Protein AF-A0A7S1USG9-F1 (afdb_monomer)

Mean predicted aligned error: 6.13 Å

Sequence (131 aa):
DKRLDLPLEVLDDFVAEAREVHRHNKWMNYALPLHRCRELGYHDRLFDLMDEKTLTKLEVRDYCALLFGTAHEDIPSPEDDWRGFMQYIEETQSMEKDQWDPIRKRPGPWINLRLLNKVYNGSFLGLGAKP

Foldseek 3Di:
DDDPPLPPDDDDDQLVLLVLLCVAPVQFQSFDVNVVCVVVPNDDVLSVDSSPHNDDQLSVLVVVCVVLVHDSVVADRCVVDVPSNLVVCVVSQVPPFFGQRSVVRDTDTRGNSQVVCCVHPNHDPDPDDDD

Organism: NCBI:txid210454

Structure (mmCIF, N/CA/C/O backbone):
data_AF-A0A7S1USG9-F1
#
_entry.id   AF-A0A7S1USG9-F1
#
loop_
_atom_site.group_PDB
_atom_site.id
_atom_site.type_symbol
_atom_site.label_atom_id
_atom_site.label_alt_id
_atom_site.label_comp_id
_atom_site.label_asym_id
_atom_site.label_entity_id
_atom_site.label_seq_id
_atom_site.pdbx_PDB_ins_code
_atom_site.Cartn_x
_atom_site.Cartn_y
_atom_site.Cartn_z
_atom_site.occupancy
_atom_site.B_iso_or_equiv
_atom_site.auth_seq_id
_atom_site.auth_comp_id
_atom_site.auth_asym_id
_atom_site.auth_atom_id
_atom_site.pdbx_PDB_model_num
ATOM 1 N N . ASP A 1 1 ? 25.720 22.690 2.767 1.00 49.38 1 ASP A N 1
ATOM 2 C CA . ASP A 1 1 ? 26.085 21.373 2.237 1.00 49.38 1 ASP A CA 1
ATOM 3 C C . ASP A 1 1 ? 25.638 20.301 3.224 1.00 49.38 1 ASP A C 1
ATOM 5 O O . ASP A 1 1 ? 26.234 20.160 4.286 1.00 49.38 1 ASP A O 1
ATOM 9 N N . LYS A 1 2 ? 24.473 19.689 2.988 1.00 49.69 2 LYS A N 1
ATOM 10 C CA . LYS A 1 2 ? 23.862 18.702 3.892 1.00 49.69 2 LYS A CA 1
ATOM 11 C C . LYS A 1 2 ? 23.652 17.411 3.106 1.00 49.69 2 LYS A C 1
ATOM 13 O O . LYS A 1 2 ? 22.621 17.244 2.474 1.00 49.69 2 LYS A O 1
ATOM 18 N N . ARG A 1 3 ? 24.704 16.588 3.118 1.00 50.75 3 ARG A N 1
ATOM 19 C CA . ARG A 1 3 ? 24.764 15.141 2.849 1.00 50.75 3 ARG A CA 1
ATOM 20 C C . ARG A 1 3 ? 23.525 14.554 2.160 1.00 50.75 3 ARG A C 1
ATOM 22 O O . ARG A 1 3 ? 22.610 14.072 2.820 1.00 50.75 3 ARG A O 1
ATOM 29 N N . LEU A 1 4 ? 23.559 14.571 0.830 1.00 53.84 4 LEU A N 1
ATOM 30 C CA . LEU A 1 4 ? 22.719 13.760 -0.052 1.00 53.84 4 LEU A CA 1
ATOM 31 C C . LEU A 1 4 ? 23.285 12.334 -0.117 1.00 53.84 4 LEU A C 1
ATOM 33 O O . LEU A 1 4 ? 23.668 11.859 -1.180 1.00 53.84 4 LEU A O 1
ATOM 37 N N . ASP A 1 5 ? 23.369 11.661 1.025 1.00 54.94 5 ASP A N 1
ATOM 38 C CA . ASP A 1 5 ? 23.490 10.207 1.014 1.00 54.94 5 ASP A CA 1
ATOM 39 C C . ASP A 1 5 ? 22.045 9.697 0.910 1.00 54.94 5 ASP A C 1
ATOM 41 O O . ASP A 1 5 ? 21.435 9.362 1.923 1.00 54.94 5 ASP A O 1
ATOM 45 N N . LEU A 1 6 ? 21.438 9.755 -0.286 1.00 59.03 6 LEU A N 1
ATOM 46 C CA . LEU A 1 6 ? 20.225 8.971 -0.529 1.00 59.03 6 LEU A CA 1
ATOM 47 C C . LEU A 1 6 ? 20.640 7.518 -0.281 1.00 59.03 6 LEU A C 1
ATOM 49 O O . LEU A 1 6 ? 21.570 7.065 -0.957 1.00 59.03 6 LEU A O 1
ATOM 53 N N . PRO A 1 7 ? 20.060 6.815 0.708 1.00 65.56 7 PRO A N 1
ATOM 54 C CA . PRO A 1 7 ? 20.382 5.416 0.907 1.00 65.56 7 PRO A CA 1
ATOM 55 C C . PRO A 1 7 ? 20.057 4.702 -0.404 1.00 65.56 7 PRO A C 1
ATOM 57 O O . PRO A 1 7 ? 18.914 4.700 -0.854 1.00 65.56 7 PRO A O 1
ATOM 60 N N . LEU A 1 8 ? 21.095 4.203 -1.077 1.00 69.44 8 LEU A N 1
ATOM 61 C CA . LEU A 1 8 ? 20.931 3.418 -2.288 1.00 69.44 8 LEU A CA 1
ATOM 62 C C . LEU A 1 8 ? 20.261 2.114 -1.866 1.00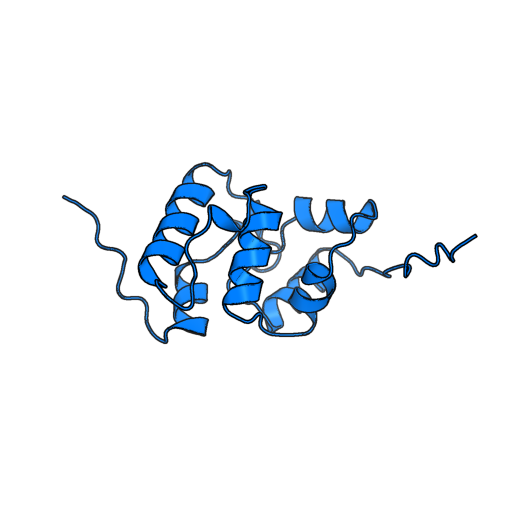 69.44 8 LEU A C 1
ATOM 64 O O . LEU A 1 8 ? 20.915 1.229 -1.314 1.00 69.44 8 LEU A O 1
ATOM 68 N N . GLU A 1 9 ? 18.958 2.031 -2.088 1.00 72.75 9 GLU A N 1
ATOM 69 C CA . GLU A 1 9 ? 18.197 0.815 -1.873 1.00 72.75 9 GLU A CA 1
ATOM 70 C C . GLU A 1 9 ? 18.576 -0.202 -2.955 1.00 72.75 9 GLU A C 1
ATOM 72 O O . GLU A 1 9 ? 18.510 0.079 -4.155 1.00 72.75 9 GLU A O 1
ATOM 77 N N . VAL A 1 10 ? 19.033 -1.378 -2.530 1.00 83.81 10 VAL A N 1
ATOM 78 C CA . VAL A 1 10 ? 19.314 -2.490 -3.438 1.00 83.81 10 VAL A CA 1
ATOM 79 C C . VAL A 1 10 ? 18.051 -3.332 -3.509 1.00 83.81 10 VAL A C 1
ATOM 81 O O . VAL A 1 10 ? 17.787 -4.112 -2.602 1.00 83.81 10 VAL A O 1
ATOM 84 N N . LEU A 1 11 ? 17.279 -3.134 -4.575 1.00 87.88 11 LEU A N 1
ATOM 85 C CA . LEU A 1 11 ? 16.061 -3.893 -4.844 1.00 87.88 11 LEU A CA 1
ATOM 86 C C . LEU A 1 11 ? 16.394 -5.244 -5.473 1.00 87.88 11 LEU A C 1
ATOM 88 O O . LEU A 1 11 ? 17.226 -5.328 -6.385 1.00 87.88 11 LEU A O 1
ATOM 92 N N . ASP A 1 12 ? 15.694 -6.279 -5.027 1.00 88.75 12 ASP A N 1
ATOM 93 C CA . ASP A 1 12 ? 15.680 -7.581 -5.680 1.00 88.75 12 ASP A CA 1
ATOM 94 C C . ASP A 1 12 ? 14.757 -7.578 -6.915 1.00 88.75 12 ASP A C 1
ATOM 96 O O . ASP A 1 12 ? 14.157 -6.571 -7.304 1.00 88.75 12 ASP A O 1
ATOM 100 N N . ASP A 1 13 ? 14.632 -8.733 -7.578 1.00 94.38 13 ASP A N 1
ATOM 101 C CA . ASP A 1 13 ? 13.688 -8.871 -8.681 1.00 94.38 13 ASP A CA 1
ATOM 102 C C . ASP A 1 13 ? 12.233 -8.662 -8.226 1.00 94.38 13 ASP A C 1
ATOM 104 O O . ASP A 1 13 ? 11.837 -9.026 -7.119 1.00 94.38 13 ASP A O 1
ATOM 108 N N . PHE A 1 14 ? 11.406 -8.143 -9.137 1.00 96.00 14 PHE A N 1
ATOM 109 C CA . PHE A 1 14 ? 9.987 -7.855 -8.912 1.00 96.00 14 PHE A CA 1
ATOM 110 C C . PHE A 1 14 ? 9.211 -8.960 -8.172 1.00 96.00 14 PHE A C 1
ATOM 112 O O . PHE A 1 14 ? 8.341 -8.673 -7.349 1.00 96.00 14 PHE A O 1
ATOM 119 N N . VAL A 1 15 ? 9.480 -10.235 -8.472 1.00 97.44 15 VAL A N 1
ATOM 120 C CA . VAL A 1 15 ? 8.747 -11.351 -7.865 1.00 97.44 15 VAL A CA 1
ATOM 121 C C . VAL A 1 15 ? 9.303 -11.681 -6.482 1.00 97.44 15 VAL A C 1
ATOM 123 O O . VAL A 1 15 ? 8.523 -12.052 -5.604 1.00 97.44 15 VAL A O 1
ATOM 126 N N . ALA A 1 16 ? 10.617 -11.583 -6.278 1.00 96.44 16 ALA A N 1
ATOM 127 C CA . ALA A 1 16 ? 11.232 -11.716 -4.961 1.00 96.44 16 ALA A CA 1
ATOM 128 C C . ALA A 1 16 ? 10.711 -10.639 -4.000 1.00 96.44 16 ALA A C 1
ATOM 130 O O . ALA A 1 16 ? 10.118 -11.006 -2.988 1.00 96.44 16 ALA A O 1
ATOM 131 N N . GLU A 1 17 ? 10.766 -9.365 -4.386 1.00 95.56 17 GLU A N 1
ATOM 132 C CA . GLU A 1 17 ? 10.205 -8.227 -3.638 1.00 95.56 17 GLU A CA 1
ATOM 133 C C . GLU A 1 17 ? 8.736 -8.453 -3.260 1.00 95.56 17 GLU A C 1
ATOM 135 O O . GLU A 1 17 ? 8.328 -8.372 -2.099 1.00 95.56 17 GLU A O 1
ATOM 140 N N . ALA A 1 18 ? 7.919 -8.865 -4.232 1.00 97.38 18 ALA A N 1
ATOM 141 C CA . ALA A 1 18 ? 6.518 -9.153 -3.967 1.00 97.38 18 ALA A CA 1
ATOM 142 C C . ALA A 1 18 ? 6.316 -10.287 -2.951 1.00 97.38 18 ALA A C 1
ATOM 144 O O . ALA A 1 18 ? 5.313 -10.295 -2.231 1.00 97.38 18 ALA A O 1
ATOM 145 N N . ARG A 1 19 ? 7.224 -11.276 -2.890 1.00 97.69 19 ARG A N 1
ATOM 146 C CA . ARG A 1 19 ? 7.146 -12.352 -1.889 1.00 97.69 19 ARG A CA 1
ATOM 147 C C . ARG A 1 19 ? 7.442 -11.808 -0.505 1.00 97.69 19 ARG A C 1
ATOM 149 O O . ARG A 1 19 ? 6.769 -12.239 0.425 1.00 97.69 19 ARG A O 1
ATOM 156 N N . GLU A 1 20 ? 8.403 -10.900 -0.378 1.00 95.88 20 GLU A N 1
ATOM 157 C CA . GLU A 1 20 ? 8.754 -10.226 0.875 1.00 95.88 20 GLU A CA 1
ATOM 158 C C . GLU A 1 20 ? 7.529 -9.508 1.439 1.00 95.88 20 GLU A C 1
ATOM 160 O O . GLU A 1 20 ? 7.012 -9.882 2.497 1.00 95.88 20 GLU A O 1
ATOM 165 N N . VAL A 1 21 ? 6.952 -8.612 0.635 1.00 96.94 21 VAL A N 1
ATOM 166 C CA . VAL A 1 21 ? 5.724 -7.886 0.971 1.00 96.94 21 VAL A CA 1
ATOM 167 C C . VAL A 1 21 ? 4.587 -8.850 1.296 1.00 96.94 21 VAL A C 1
ATOM 169 O O . VAL A 1 21 ? 3.868 -8.676 2.280 1.00 96.94 21 VAL A O 1
ATOM 172 N N . HIS A 1 22 ? 4.435 -9.935 0.533 1.00 97.50 22 HIS A N 1
ATOM 173 C CA . HIS A 1 22 ? 3.394 -10.924 0.795 1.00 97.50 22 HIS A CA 1
ATOM 174 C C . HIS A 1 22 ? 3.587 -11.686 2.115 1.00 97.50 22 HIS A C 1
ATOM 176 O O . HIS A 1 22 ? 2.593 -12.113 2.707 1.00 97.50 22 HIS A O 1
ATOM 182 N N . ARG A 1 23 ? 4.816 -11.879 2.613 1.00 96.94 23 ARG A N 1
ATOM 183 C CA . ARG A 1 23 ? 5.039 -12.532 3.918 1.00 96.94 23 ARG A CA 1
ATOM 184 C C . ARG A 1 23 ? 4.427 -11.709 5.050 1.00 96.94 23 ARG A C 1
ATOM 186 O O . ARG A 1 23 ? 3.787 -12.294 5.928 1.00 96.94 23 ARG A O 1
ATOM 193 N N . HIS A 1 24 ? 4.552 -10.387 4.980 1.00 96.94 24 HIS A N 1
ATOM 194 C CA . HIS A 1 24 ? 4.136 -9.467 6.038 1.00 96.94 24 HIS A CA 1
ATOM 195 C C . HIS A 1 24 ? 2.729 -8.887 5.841 1.00 96.94 24 HIS A C 1
ATOM 197 O O . HIS A 1 24 ? 1.961 -8.773 6.800 1.00 96.94 24 HIS A O 1
ATOM 203 N N . ASN A 1 25 ? 2.359 -8.589 4.595 1.00 97.75 25 ASN A N 1
ATOM 204 C CA . ASN A 1 25 ? 1.151 -7.868 4.203 1.00 97.75 25 ASN A CA 1
ATOM 205 C C . ASN A 1 25 ? 0.417 -8.611 3.069 1.00 97.75 25 ASN A C 1
ATOM 207 O O . ASN A 1 25 ? 0.233 -8.105 1.970 1.00 97.75 25 ASN A O 1
ATOM 211 N N . LYS A 1 26 ? -0.072 -9.833 3.341 1.00 97.00 26 LYS A N 1
ATOM 212 C CA . LYS A 1 26 ? -0.767 -10.727 2.369 1.00 97.00 26 LYS A CA 1
ATOM 213 C C . LYS A 1 26 ? -1.957 -10.105 1.631 1.00 97.00 26 LYS A C 1
ATOM 215 O O . LYS A 1 26 ? -2.420 -10.641 0.615 1.00 97.00 26 LYS A O 1
ATOM 220 N N . TRP A 1 27 ? -2.524 -9.053 2.210 1.00 97.75 27 TRP A N 1
ATOM 221 C CA . TRP A 1 27 ? -3.633 -8.293 1.654 1.00 97.75 27 TRP A CA 1
ATOM 222 C C . TRP A 1 27 ? -3.191 -7.334 0.544 1.00 97.75 27 TRP A C 1
ATOM 224 O O . TRP A 1 27 ? -4.023 -6.979 -0.281 1.00 97.75 27 TRP A O 1
ATOM 234 N N . MET A 1 28 ? -1.914 -6.960 0.491 1.00 98.00 28 MET A N 1
ATOM 235 C CA . MET A 1 28 ? -1.350 -6.054 -0.500 1.00 98.00 28 MET A CA 1
ATOM 236 C C . MET A 1 28 ? -1.005 -6.806 -1.790 1.00 98.00 28 MET A C 1
ATOM 238 O O . MET A 1 28 ? -0.522 -7.944 -1.761 1.00 98.00 28 MET A O 1
ATOM 242 N N . ASN A 1 29 ? -1.266 -6.168 -2.926 1.00 98.00 29 ASN A N 1
ATOM 243 C CA . ASN A 1 29 ? -0.764 -6.573 -4.229 1.00 98.00 29 ASN A CA 1
ATOM 244 C C . ASN A 1 29 ? 0.422 -5.671 -4.601 1.00 98.00 29 ASN A C 1
ATOM 246 O O . ASN A 1 29 ? 0.237 -4.523 -5.005 1.00 98.00 29 ASN A O 1
ATOM 250 N N . TYR A 1 30 ? 1.638 -6.198 -4.455 1.00 97.50 30 TYR A N 1
ATOM 251 C CA . TYR A 1 30 ? 2.851 -5.528 -4.916 1.00 97.50 30 TYR A CA 1
ATOM 252 C C . TYR A 1 30 ? 2.927 -5.617 -6.446 1.00 97.50 30 TYR A C 1
ATOM 254 O O . TYR A 1 30 ? 3.433 -6.590 -7.007 1.00 97.50 30 TYR A O 1
ATOM 262 N N . ALA A 1 31 ? 2.346 -4.629 -7.124 1.00 97.38 31 ALA A N 1
ATOM 263 C CA . ALA A 1 31 ? 2.256 -4.614 -8.577 1.00 97.38 31 ALA A CA 1
ATOM 264 C C . ALA A 1 31 ? 3.417 -3.862 -9.240 1.00 97.38 31 ALA A C 1
ATOM 266 O O . ALA A 1 31 ? 4.121 -3.060 -8.624 1.00 97.38 31 ALA A O 1
ATOM 267 N N . LEU A 1 32 ? 3.576 -4.099 -10.545 1.00 96.56 32 LEU A N 1
ATOM 268 C CA . LEU A 1 32 ? 4.687 -3.572 -11.332 1.00 96.56 32 LEU A CA 1
ATOM 269 C C . LEU A 1 32 ? 4.844 -2.040 -11.260 1.00 96.56 32 LEU A C 1
ATOM 271 O O . LEU A 1 32 ? 5.988 -1.608 -11.160 1.00 96.56 32 LEU A O 1
ATOM 275 N N . PRO A 1 33 ? 3.780 -1.205 -11.272 1.00 95.56 33 PRO A N 1
ATOM 276 C CA . PRO A 1 33 ? 3.966 0.243 -11.177 1.00 95.56 33 PRO A CA 1
ATOM 277 C C . PRO A 1 33 ? 4.668 0.672 -9.883 1.00 95.56 33 PRO A C 1
ATOM 279 O O . PRO A 1 33 ? 5.547 1.523 -9.931 1.00 95.56 33 PRO A O 1
ATOM 282 N N . LEU A 1 34 ? 4.350 0.035 -8.751 1.00 95.06 34 LEU A N 1
ATOM 283 C CA . LEU A 1 34 ? 4.977 0.339 -7.464 1.00 95.06 34 LEU A CA 1
ATOM 284 C C . LEU A 1 34 ? 6.460 -0.057 -7.462 1.00 95.06 34 LEU A C 1
ATOM 286 O O . LEU A 1 34 ? 7.306 0.721 -7.029 1.00 95.06 34 LEU A O 1
ATOM 290 N N . HIS A 1 35 ? 6.783 -1.217 -8.037 1.00 95.69 35 HIS A N 1
ATOM 291 C CA . HIS A 1 35 ? 8.171 -1.645 -8.218 1.00 95.69 35 HIS A CA 1
ATOM 292 C C . HIS A 1 35 ? 8.961 -0.685 -9.123 1.00 95.69 35 HIS A C 1
ATOM 294 O O . HIS A 1 35 ? 10.071 -0.290 -8.781 1.00 95.69 35 HIS A O 1
ATOM 300 N N . ARG A 1 36 ? 8.368 -0.236 -10.242 1.00 95.12 36 ARG A N 1
ATOM 301 C CA . ARG A 1 36 ? 9.000 0.748 -11.140 1.00 95.12 36 ARG A CA 1
ATOM 302 C C . ARG A 1 36 ? 9.231 2.091 -10.452 1.00 95.12 36 ARG A C 1
ATOM 304 O O . ARG A 1 36 ? 10.243 2.725 -10.726 1.00 95.12 36 ARG A O 1
ATOM 311 N N . CYS A 1 37 ? 8.336 2.526 -9.564 1.00 92.69 37 CYS A N 1
ATOM 312 C CA . CYS A 1 37 ? 8.569 3.729 -8.765 1.00 92.69 37 CYS A CA 1
ATOM 313 C C . CYS A 1 37 ? 9.844 3.592 -7.918 1.00 92.69 37 CYS A C 1
ATOM 315 O O . CYS A 1 37 ? 10.695 4.480 -7.986 1.00 92.69 37 CYS A O 1
ATOM 317 N N . ARG A 1 38 ? 10.015 2.471 -7.201 1.00 91.88 38 ARG A N 1
ATOM 318 C CA . ARG A 1 38 ? 11.227 2.203 -6.402 1.00 91.88 38 ARG A CA 1
ATOM 319 C C . ARG A 1 38 ? 12.484 2.139 -7.282 1.00 91.88 38 ARG A C 1
ATOM 321 O O . ARG A 1 38 ? 13.458 2.827 -7.000 1.00 91.88 38 ARG A O 1
ATOM 328 N N . GLU A 1 39 ? 12.450 1.420 -8.409 1.00 92.25 39 GLU A N 1
ATOM 329 C CA . GLU A 1 39 ? 13.589 1.342 -9.348 1.00 92.25 39 GLU A CA 1
ATOM 330 C C . GLU A 1 39 ? 14.001 2.707 -9.933 1.00 92.25 39 GLU A C 1
ATOM 332 O O . GLU A 1 39 ? 15.174 2.930 -10.232 1.00 92.25 39 GLU A O 1
ATOM 337 N N . LEU A 1 40 ? 13.047 3.626 -10.115 1.00 90.94 40 LEU A N 1
ATOM 338 C CA . LEU A 1 40 ? 13.301 4.990 -10.595 1.00 90.94 40 LEU A CA 1
ATOM 339 C C . LEU A 1 40 ? 13.766 5.945 -9.482 1.00 90.94 40 LEU A C 1
ATOM 341 O O . LEU A 1 40 ? 13.951 7.137 -9.736 1.00 90.94 40 LEU A O 1
ATOM 345 N N . GLY A 1 41 ? 13.971 5.436 -8.265 1.00 87.75 41 GLY A N 1
ATOM 346 C CA . GLY A 1 41 ? 14.471 6.193 -7.122 1.00 87.75 41 GLY A CA 1
ATOM 347 C C . GLY A 1 41 ? 13.396 6.957 -6.351 1.00 87.75 41 GLY A C 1
ATOM 348 O O . GLY A 1 41 ? 13.735 7.866 -5.591 1.00 87.75 41 GLY A O 1
ATOM 349 N N . TYR A 1 42 ? 12.109 6.634 -6.531 1.00 88.62 42 TYR A N 1
ATOM 350 C CA . TYR A 1 42 ? 11.070 7.145 -5.639 1.00 88.62 42 TYR A CA 1
ATOM 351 C C . TYR A 1 42 ? 11.167 6.422 -4.296 1.00 88.62 42 TYR A C 1
ATOM 353 O O . TYR A 1 42 ? 10.972 5.212 -4.217 1.00 88.62 42 TYR A O 1
ATOM 361 N N . HIS A 1 43 ? 11.461 7.189 -3.252 1.00 82.81 43 HIS A N 1
ATOM 362 C CA . HIS A 1 43 ? 11.677 6.677 -1.910 1.00 82.81 43 HIS A CA 1
ATOM 363 C C . HIS A 1 43 ? 10.616 7.233 -0.960 1.00 82.81 43 HIS A C 1
ATOM 365 O O . HIS A 1 43 ? 10.463 8.447 -0.815 1.00 82.81 43 HIS A O 1
ATOM 371 N N . ASP A 1 44 ? 9.948 6.331 -0.255 1.00 89.25 44 ASP A N 1
ATOM 372 C CA . ASP A 1 44 ? 9.047 6.606 0.856 1.00 89.25 44 ASP A CA 1
ATOM 373 C C . ASP A 1 44 ? 9.315 5.556 1.936 1.00 89.25 44 ASP A C 1
ATOM 375 O O . ASP A 1 44 ? 9.538 4.388 1.620 1.00 89.25 44 ASP A O 1
ATOM 379 N N . ARG A 1 45 ? 9.275 5.959 3.209 1.00 91.00 45 ARG A N 1
ATOM 380 C CA . ARG A 1 45 ? 9.503 5.050 4.341 1.00 91.00 45 ARG A CA 1
ATOM 381 C C . ARG A 1 45 ? 8.555 3.846 4.312 1.00 91.00 45 ARG A C 1
ATOM 383 O O . ARG A 1 45 ? 8.898 2.788 4.822 1.00 91.00 45 ARG A O 1
ATOM 390 N N . LEU A 1 46 ? 7.359 3.983 3.744 1.00 93.50 46 LEU A N 1
ATOM 391 C CA . LEU A 1 46 ? 6.410 2.881 3.615 1.00 93.50 46 LEU A CA 1
ATOM 392 C C . LEU A 1 46 ? 6.947 1.713 2.780 1.00 93.50 46 LEU A C 1
ATOM 394 O O . LEU A 1 46 ? 6.494 0.593 3.014 1.00 93.50 46 LEU A O 1
ATOM 398 N N . PHE A 1 47 ? 7.880 1.944 1.845 1.00 91.12 47 PHE A N 1
ATOM 399 C CA . PHE A 1 47 ? 8.517 0.867 1.078 1.00 91.12 47 PHE A CA 1
ATOM 400 C C . PHE A 1 47 ? 9.390 -0.026 1.956 1.00 91.12 47 PHE A C 1
ATOM 402 O O . PHE A 1 47 ? 9.250 -1.238 1.851 1.00 91.12 47 PHE A O 1
ATOM 409 N N . ASP A 1 48 ? 10.141 0.548 2.897 1.00 89.62 48 ASP A N 1
ATOM 410 C CA . ASP A 1 48 ? 10.889 -0.230 3.895 1.00 89.62 48 ASP A CA 1
ATOM 411 C C . ASP A 1 48 ? 9.933 -0.989 4.832 1.00 89.62 48 ASP A C 1
ATOM 413 O O . ASP A 1 48 ? 10.154 -2.119 5.249 1.00 89.62 48 ASP A O 1
ATOM 417 N N . LEU A 1 49 ? 8.812 -0.367 5.211 1.00 94.81 49 LEU A N 1
ATOM 418 C CA . 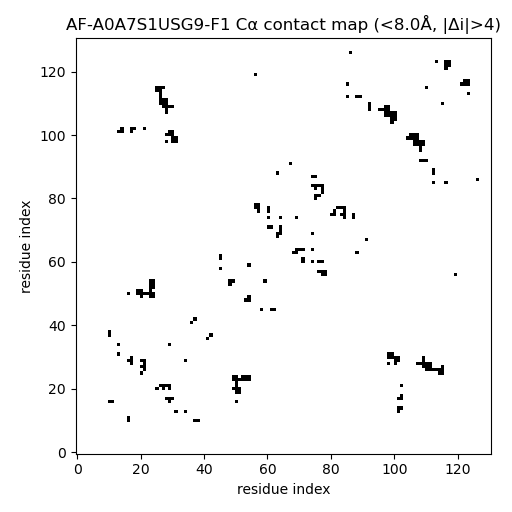LEU A 1 49 ? 7.916 -0.987 6.188 1.00 94.81 49 LEU A CA 1
ATOM 419 C C . LEU A 1 49 ? 7.101 -2.146 5.600 1.00 94.81 49 LEU A C 1
ATOM 421 O O . LEU A 1 49 ? 6.703 -3.042 6.351 1.00 94.81 49 LEU A O 1
ATOM 425 N N . MET A 1 50 ? 6.792 -2.119 4.300 1.00 94.44 50 MET A N 1
ATOM 426 C CA . MET A 1 50 ? 5.885 -3.094 3.684 1.00 94.44 50 MET A CA 1
ATOM 427 C C . MET A 1 50 ? 6.502 -4.484 3.497 1.00 94.44 50 MET A C 1
ATOM 429 O O . MET A 1 50 ? 5.745 -5.462 3.501 1.00 94.44 50 MET A O 1
ATOM 433 N N . ASP A 1 51 ? 7.825 -4.587 3.356 1.00 91.62 51 ASP A N 1
ATOM 434 C CA . ASP A 1 51 ? 8.568 -5.848 3.261 1.00 91.62 51 ASP A CA 1
ATOM 435 C C . ASP A 1 51 ? 9.239 -6.268 4.586 1.00 91.62 51 ASP A C 1
ATOM 437 O O . ASP A 1 51 ? 9.487 -7.459 4.765 1.00 91.62 51 ASP A O 1
ATOM 441 N N . GLU A 1 52 ? 9.413 -5.365 5.559 1.00 93.38 52 GLU A N 1
ATOM 442 C CA . GLU A 1 52 ? 9.965 -5.700 6.884 1.00 93.38 52 GLU A CA 1
ATOM 443 C C . GLU A 1 52 ? 8.924 -6.157 7.923 1.00 93.38 52 GLU A C 1
ATOM 445 O O . GLU A 1 52 ? 9.213 -6.995 8.790 1.00 93.38 52 GLU A O 1
ATOM 450 N N . LYS A 1 53 ? 7.708 -5.585 7.914 1.00 96.50 53 LYS A N 1
ATOM 451 C CA . LYS A 1 53 ? 6.714 -5.835 8.974 1.00 96.50 53 LYS A CA 1
ATOM 452 C C . LYS A 1 53 ? 5.269 -5.750 8.508 1.00 96.50 53 LYS A C 1
ATOM 454 O O . LYS A 1 53 ? 4.923 -5.161 7.490 1.00 96.50 53 LYS A O 1
ATOM 459 N N . THR A 1 54 ? 4.372 -6.336 9.300 1.00 97.38 54 THR A N 1
ATOM 460 C CA . THR A 1 54 ? 2.940 -6.082 9.122 1.00 97.38 54 THR A CA 1
ATOM 461 C C . THR A 1 54 ? 2.661 -4.626 9.476 1.00 97.38 54 THR A C 1
ATOM 463 O O . THR A 1 54 ? 2.995 -4.181 10.579 1.00 97.38 54 THR A O 1
ATOM 466 N N . LEU A 1 55 ? 2.061 -3.886 8.544 1.00 97.94 55 LEU A N 1
ATOM 467 C CA . LEU A 1 55 ? 1.723 -2.483 8.765 1.00 97.94 55 LEU A CA 1
ATOM 468 C C . LEU A 1 55 ? 0.705 -2.351 9.905 1.00 97.94 55 LEU A C 1
ATOM 470 O O . LEU A 1 55 ? -0.155 -3.210 10.094 1.00 97.94 55 LEU A O 1
ATOM 474 N N . THR A 1 56 ? 0.788 -1.276 10.673 1.00 97.19 56 THR A N 1
ATOM 475 C CA . THR A 1 56 ? -0.258 -0.855 11.613 1.00 97.19 56 THR A CA 1
ATOM 476 C C . THR A 1 56 ? -1.434 -0.260 10.843 1.00 97.19 56 THR A C 1
ATOM 478 O O . THR A 1 56 ? -1.287 0.123 9.687 1.00 97.19 56 THR A O 1
ATOM 481 N N . LYS A 1 57 ? -2.611 -0.135 11.464 1.00 96.88 57 LYS A N 1
ATOM 482 C CA . LYS A 1 57 ? -3.779 0.448 10.786 1.00 96.88 57 LYS A CA 1
ATOM 483 C C . LYS A 1 57 ? -3.510 1.859 10.250 1.00 96.88 57 LYS A C 1
ATOM 485 O O . LYS A 1 57 ? -3.927 2.163 9.139 1.00 96.88 57 LYS A O 1
ATOM 490 N N . LEU A 1 58 ? -2.793 2.694 11.005 1.00 96.81 58 LEU A N 1
ATOM 491 C CA . LEU A 1 58 ? -2.416 4.037 10.555 1.00 96.81 58 LEU A CA 1
ATOM 492 C C . LEU A 1 58 ? -1.461 3.989 9.353 1.00 96.81 58 LEU A C 1
ATOM 494 O O . LEU A 1 58 ? -1.711 4.663 8.365 1.00 96.81 58 LEU A O 1
ATOM 498 N N . GLU A 1 59 ? -0.469 3.098 9.357 1.00 97.75 59 GLU A N 1
ATOM 499 C CA . GLU A 1 59 ? 0.416 2.911 8.195 1.00 97.75 59 GLU A CA 1
ATOM 500 C C . GLU A 1 59 ? -0.329 2.342 6.970 1.00 97.75 59 GLU A C 1
ATOM 502 O O . GLU A 1 59 ? 0.050 2.617 5.836 1.00 97.75 59 GLU A O 1
ATOM 507 N N . VAL A 1 60 ? -1.415 1.577 7.160 1.00 97.69 60 VAL A N 1
ATOM 508 C CA . VAL A 1 60 ? -2.298 1.174 6.047 1.00 97.69 60 VAL A CA 1
ATOM 509 C C . VAL A 1 60 ? -3.017 2.390 5.457 1.00 97.69 60 VAL A C 1
ATOM 511 O O . VAL A 1 60 ? -3.177 2.465 4.239 1.00 97.69 60 VAL A O 1
ATOM 514 N N . ARG A 1 61 ? -3.443 3.350 6.287 1.00 97.88 61 ARG A N 1
ATOM 515 C CA . ARG A 1 61 ? -4.018 4.617 5.810 1.00 97.88 61 ARG A CA 1
ATOM 516 C C . ARG A 1 61 ? -2.980 5.436 5.043 1.00 97.88 61 ARG A C 1
ATOM 518 O O . ARG A 1 61 ? -3.298 5.893 3.948 1.00 97.88 61 ARG A O 1
ATOM 525 N N . ASP A 1 62 ? -1.757 5.545 5.556 1.00 97.50 62 ASP A N 1
ATOM 526 C CA . ASP A 1 62 ? -0.650 6.217 4.861 1.00 97.50 62 ASP A CA 1
ATOM 527 C C . ASP A 1 62 ? -0.358 5.550 3.506 1.00 97.50 62 ASP A C 1
ATOM 529 O O . ASP A 1 62 ? -0.237 6.222 2.483 1.00 97.50 62 ASP A O 1
ATOM 533 N N . TYR A 1 63 ? -0.348 4.214 3.467 1.00 97.12 63 TYR A N 1
ATOM 534 C CA . TYR A 1 63 ? -0.214 3.454 2.225 1.00 97.12 63 TYR A CA 1
ATOM 535 C C . TYR A 1 63 ? -1.339 3.754 1.227 1.00 97.12 63 TYR A C 1
ATOM 537 O O . TYR A 1 63 ? -1.070 3.904 0.039 1.00 97.12 63 TYR A O 1
ATOM 545 N N . CYS A 1 64 ? -2.589 3.879 1.683 1.00 97.44 64 CYS A N 1
ATOM 546 C CA . CYS A 1 64 ? -3.704 4.247 0.807 1.00 97.44 64 CYS A CA 1
ATOM 547 C C . CYS A 1 64 ? -3.548 5.669 0.246 1.00 97.44 64 CYS A C 1
ATOM 549 O O . CYS A 1 64 ? -3.826 5.878 -0.932 1.00 97.44 64 CYS A O 1
ATOM 551 N N . ALA A 1 65 ? -3.070 6.622 1.055 1.00 96.88 65 ALA A N 1
ATOM 552 C CA . ALA A 1 65 ? -2.786 7.985 0.604 1.00 96.88 65 ALA A CA 1
ATOM 553 C C . ALA A 1 65 ? -1.719 8.003 -0.497 1.00 96.88 65 ALA A C 1
ATOM 555 O O . ALA A 1 65 ? -1.928 8.604 -1.551 1.00 96.88 65 ALA A O 1
ATOM 556 N N . LEU A 1 66 ? -0.616 7.279 -0.285 1.00 95.31 66 LEU A N 1
ATOM 557 C CA . LEU A 1 66 ? 0.461 7.140 -1.264 1.00 95.31 66 LEU A CA 1
ATOM 558 C C . LEU A 1 66 ? -0.020 6.451 -2.545 1.00 95.31 66 LEU A C 1
ATOM 560 O O . LEU A 1 66 ? 0.273 6.914 -3.645 1.00 95.31 66 LEU A O 1
ATOM 564 N N . LEU A 1 67 ? -0.769 5.355 -2.411 1.00 95.56 67 LEU A N 1
ATOM 565 C CA . LEU A 1 67 ? -1.198 4.532 -3.536 1.00 95.56 67 LEU A CA 1
ATOM 566 C C . LEU A 1 67 ? -2.218 5.239 -4.437 1.00 95.56 67 LEU A C 1
ATOM 568 O O . LEU A 1 67 ? -2.109 5.155 -5.658 1.00 95.56 67 LEU A O 1
ATOM 572 N N . PHE A 1 68 ? -3.213 5.902 -3.844 1.00 95.12 68 PHE A N 1
ATOM 573 C CA . PHE A 1 68 ? -4.298 6.555 -4.584 1.00 95.12 68 PHE A CA 1
ATOM 574 C C . PHE A 1 68 ? -4.033 8.042 -4.858 1.00 95.12 68 PHE A C 1
ATOM 576 O O . PHE A 1 68 ? -4.826 8.691 -5.535 1.00 95.12 68 PHE A O 1
ATOM 583 N N . GLY A 1 69 ? -2.927 8.594 -4.345 1.00 94.00 69 GLY A N 1
ATOM 584 C CA . GLY A 1 69 ? -2.582 10.006 -4.513 1.00 94.00 69 GLY A CA 1
ATOM 585 C C . GLY A 1 69 ? -3.565 10.956 -3.822 1.00 94.00 69 GLY A C 1
ATOM 586 O O . GLY A 1 69 ? -3.784 12.067 -4.303 1.00 94.00 69 GLY A O 1
ATOM 587 N N . THR A 1 70 ? -4.180 10.519 -2.722 1.00 94.25 70 THR A N 1
ATOM 588 C CA . THR A 1 70 ? -5.174 11.285 -1.953 1.00 94.25 70 THR A CA 1
ATOM 589 C C . THR A 1 70 ? -4.557 11.856 -0.683 1.00 94.25 70 THR A C 1
ATOM 591 O O . THR A 1 70 ? -3.689 11.221 -0.083 1.00 94.25 70 THR A O 1
ATOM 594 N N . ALA A 1 71 ? -5.013 13.027 -0.233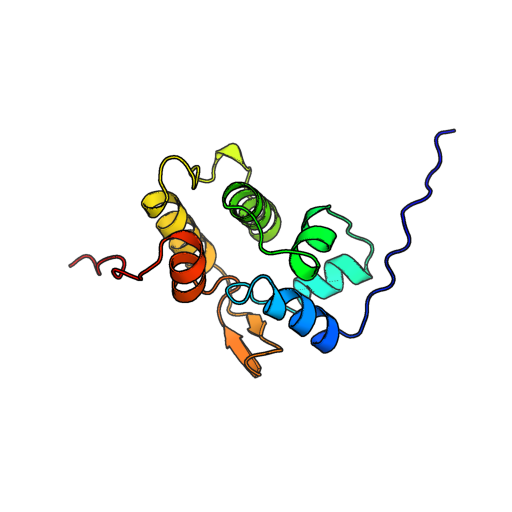 1.00 93.25 71 ALA A N 1
ATOM 595 C CA . ALA A 1 71 ? -4.519 13.609 1.010 1.00 93.25 71 ALA A CA 1
ATOM 596 C C . ALA A 1 71 ? -4.899 12.723 2.208 1.00 93.25 71 ALA A C 1
ATOM 598 O O . ALA A 1 71 ? -5.978 12.131 2.243 1.00 93.25 71 ALA A O 1
ATOM 599 N N . HIS A 1 72 ? -4.010 12.610 3.197 1.00 93.38 72 HIS A N 1
ATOM 600 C CA . HIS A 1 72 ? -4.214 11.709 4.334 1.00 93.38 72 HIS A CA 1
ATOM 601 C C . HIS A 1 72 ? -5.497 12.062 5.107 1.00 93.38 72 HIS A C 1
ATOM 603 O O . HIS A 1 72 ? -6.235 11.169 5.524 1.00 93.38 72 HIS A O 1
ATOM 609 N N . GLU A 1 73 ? -5.789 13.354 5.263 1.00 92.88 73 GLU A N 1
ATOM 610 C CA . GLU A 1 73 ? -6.988 13.914 5.896 1.00 92.88 73 GLU A CA 1
ATOM 611 C C . GLU A 1 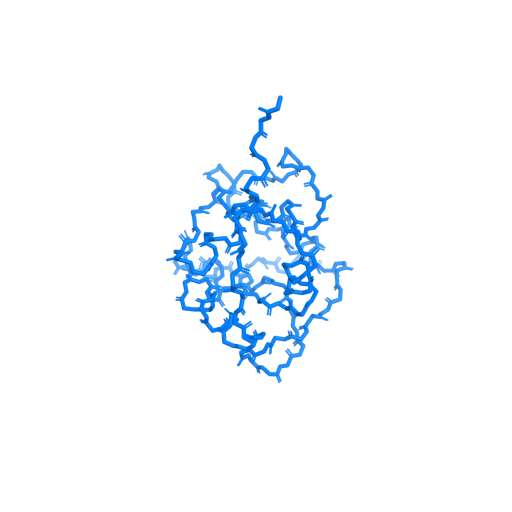73 ? -8.311 13.520 5.224 1.00 92.88 73 GLU A C 1
ATOM 613 O O . GLU A 1 73 ? -9.316 13.421 5.926 1.00 92.88 73 GLU A O 1
ATOM 618 N N . ASP A 1 74 ? -8.301 13.222 3.922 1.00 95.44 74 ASP A N 1
ATOM 619 C CA . ASP A 1 74 ? -9.496 12.815 3.171 1.00 95.44 74 ASP A CA 1
ATOM 620 C C . ASP A 1 74 ? -9.851 11.335 3.393 1.00 95.44 74 ASP A C 1
ATOM 622 O O . ASP A 1 74 ? -10.955 10.889 3.079 1.00 95.44 74 ASP A O 1
ATOM 626 N N . IL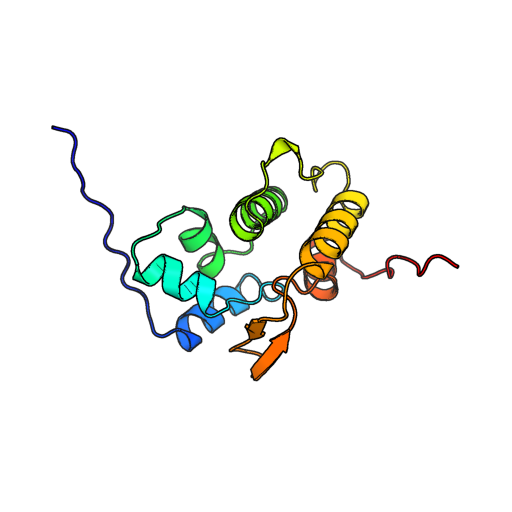E A 1 75 ? -8.925 10.562 3.966 1.00 97.12 75 ILE A N 1
ATOM 627 C CA . ILE A 1 75 ? -9.113 9.139 4.242 1.00 97.12 75 ILE A CA 1
ATOM 628 C C . ILE A 1 75 ? -9.674 8.962 5.659 1.00 97.12 75 ILE A C 1
ATOM 630 O O . ILE A 1 75 ? -9.081 9.480 6.607 1.00 97.12 75 ILE A O 1
ATOM 634 N N . PRO A 1 76 ? -10.762 8.198 5.872 1.00 97.44 76 PRO A N 1
ATOM 635 C CA . PRO A 1 76 ? -11.260 7.910 7.216 1.00 97.44 76 PRO A CA 1
ATOM 636 C C . PRO A 1 76 ? -10.192 7.269 8.113 1.00 97.44 76 PRO A C 1
ATOM 638 O O . PRO A 1 76 ? -9.400 6.438 7.670 1.00 97.44 76 PRO A O 1
ATOM 641 N N . SER A 1 77 ? -10.172 7.629 9.396 1.00 96.12 77 SER A N 1
ATOM 642 C CA . SER A 1 77 ? -9.250 7.027 10.364 1.00 96.12 77 SER A CA 1
ATOM 643 C C . SER A 1 77 ? -9.635 5.565 10.639 1.00 96.12 77 SER A C 1
ATOM 645 O O . SER A 1 77 ? -10.732 5.322 11.143 1.00 96.12 77 SER A O 1
ATOM 647 N N . PRO A 1 78 ? -8.759 4.576 10.378 1.00 96.12 78 PRO A N 1
ATOM 648 C CA . PRO A 1 78 ? -9.068 3.165 10.620 1.00 96.12 78 PRO A CA 1
ATOM 649 C C . PRO A 1 78 ? -9.108 2.772 12.106 1.00 96.12 78 PRO A C 1
ATOM 651 O O . PRO A 1 78 ? -9.575 1.676 12.435 1.00 96.12 78 PRO A O 1
ATOM 654 N N . GLU A 1 79 ? -8.602 3.624 13.002 1.00 94.94 79 GLU A N 1
ATOM 655 C CA . GLU A 1 79 ? -8.732 3.425 14.452 1.00 94.94 79 GLU A CA 1
ATOM 656 C C . GLU A 1 79 ? -10.103 3.874 14.969 1.00 94.94 79 GLU A C 1
ATOM 658 O O . GLU A 1 79 ? -10.654 3.229 15.860 1.00 94.94 79 GLU A O 1
ATOM 663 N N . ASP A 1 80 ? -10.680 4.916 14.363 1.00 95.31 80 ASP A N 1
ATOM 664 C CA . ASP A 1 80 ? -11.964 5.487 14.784 1.00 95.31 80 ASP A CA 1
ATOM 665 C C . ASP A 1 80 ? -13.153 4.869 14.027 1.00 95.31 80 ASP A C 1
ATOM 667 O O . ASP A 1 80 ? -14.186 4.567 14.624 1.00 95.31 80 ASP A O 1
ATOM 671 N N . ASP A 1 81 ? -13.010 4.643 12.715 1.00 94.75 81 ASP A N 1
ATOM 672 C CA . ASP A 1 81 ? -14.043 4.071 11.845 1.00 94.75 81 ASP A CA 1
ATOM 673 C C . ASP A 1 81 ? -13.453 3.093 10.818 1.00 94.75 81 ASP A C 1
ATOM 675 O O . ASP A 1 81 ? -13.235 3.401 9.642 1.00 94.75 81 ASP A O 1
ATOM 679 N N . TRP A 1 82 ? -13.246 1.851 11.257 1.00 95.44 82 TRP A N 1
ATOM 680 C CA . TRP A 1 82 ? -12.771 0.778 10.382 1.00 95.44 82 TRP A CA 1
ATOM 681 C C . TRP A 1 82 ? -13.726 0.489 9.215 1.00 95.44 82 TRP A C 1
ATOM 683 O O . TRP A 1 82 ? -13.283 0.156 8.118 1.00 95.44 82 TRP A O 1
ATOM 693 N N . ARG A 1 83 ? -15.044 0.603 9.421 1.00 95.88 83 ARG A N 1
ATOM 694 C CA . ARG A 1 83 ? -16.021 0.283 8.371 1.00 95.88 83 ARG A CA 1
ATOM 695 C C . ARG A 1 83 ? -16.018 1.356 7.286 1.00 95.88 83 ARG A C 1
ATOM 697 O O . ARG A 1 83 ? -15.992 0.997 6.112 1.00 95.88 83 ARG A O 1
ATOM 704 N N . GLY A 1 84 ? -16.023 2.631 7.671 1.00 97.06 84 GLY A N 1
ATOM 705 C CA . GLY A 1 84 ? -15.897 3.753 6.742 1.00 97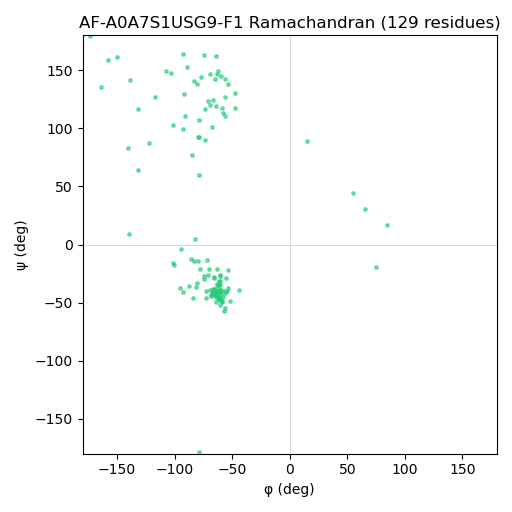.06 84 GLY A CA 1
ATOM 706 C C . GLY A 1 84 ? -14.570 3.722 5.991 1.00 97.06 84 GLY A C 1
ATOM 707 O O . GLY A 1 84 ? -14.555 3.914 4.780 1.00 97.06 84 GLY A O 1
ATOM 708 N N . PHE A 1 85 ? -13.474 3.362 6.665 1.00 97.75 85 PHE A N 1
ATOM 709 C CA . PHE A 1 85 ? -12.178 3.157 6.016 1.00 97.75 85 PHE A CA 1
ATOM 710 C C . PHE A 1 85 ? -12.212 2.044 4.957 1.00 97.75 85 PHE A C 1
ATOM 712 O O . PHE A 1 85 ? -11.762 2.235 3.830 1.00 97.75 85 PHE A O 1
ATOM 719 N N . MET A 1 86 ? -12.792 0.887 5.284 1.00 97.88 86 MET A N 1
ATOM 720 C CA . MET A 1 86 ? -12.938 -0.225 4.339 1.00 97.88 86 MET A CA 1
ATOM 721 C C . MET A 1 86 ? -13.803 0.149 3.128 1.00 97.88 86 MET A C 1
ATOM 723 O O . MET A 1 86 ? -13.449 -0.202 2.004 1.00 97.88 86 MET A O 1
ATOM 727 N N . GLN A 1 87 ? -14.904 0.871 3.355 1.00 97.88 87 GLN A N 1
ATOM 728 C CA . GLN A 1 87 ? -15.775 1.365 2.288 1.00 97.88 87 GLN A CA 1
ATOM 729 C C . GLN A 1 87 ? -15.045 2.380 1.395 1.00 97.88 87 GLN A C 1
ATOM 731 O O . GLN A 1 87 ? -15.129 2.283 0.176 1.00 97.88 87 GLN A O 1
ATOM 736 N N . TYR A 1 88 ? -14.269 3.295 1.983 1.00 97.94 88 TYR A N 1
ATOM 737 C CA . TYR A 1 88 ? -13.448 4.248 1.235 1.00 97.94 88 TYR A CA 1
ATOM 738 C C . TYR A 1 88 ? -12.459 3.545 0.297 1.00 97.94 88 TYR A C 1
ATOM 740 O O . TYR A 1 88 ? -12.339 3.929 -0.868 1.00 97.94 88 TYR A O 1
ATOM 748 N N . ILE A 1 89 ? -11.767 2.500 0.774 1.00 97.94 89 ILE A N 1
ATOM 749 C CA . ILE A 1 89 ? -10.834 1.743 -0.073 1.00 97.94 89 ILE A CA 1
ATOM 750 C C . ILE A 1 89 ? -11.593 1.033 -1.196 1.00 97.94 89 ILE A C 1
ATOM 752 O O . ILE A 1 89 ? -11.124 1.044 -2.330 1.00 97.94 89 ILE A O 1
ATOM 756 N N . GLU A 1 90 ? -12.744 0.421 -0.901 1.00 97.81 90 GLU A N 1
ATOM 757 C CA . GLU A 1 90 ? -13.574 -0.255 -1.906 1.00 97.81 90 GLU A CA 1
ATOM 758 C C . GLU A 1 90 ? -14.009 0.700 -3.022 1.00 97.81 90 GLU A C 1
ATOM 760 O O . GLU A 1 90 ? -13.805 0.405 -4.199 1.00 97.81 90 GLU A O 1
ATOM 765 N N . GLU A 1 91 ? -14.541 1.866 -2.655 1.00 97.38 91 GLU A N 1
ATOM 766 C CA . GLU A 1 91 ? -14.988 2.891 -3.598 1.00 97.38 91 GLU A CA 1
ATOM 767 C C . GLU A 1 91 ? -13.814 3.447 -4.414 1.00 97.38 91 GLU A C 1
ATOM 769 O O . GLU A 1 91 ? -13.867 3.439 -5.645 1.00 97.38 91 GLU A O 1
ATOM 774 N N . THR A 1 92 ? -12.723 3.844 -3.751 1.00 96.88 92 THR A N 1
ATOM 775 C CA . THR A 1 92 ? -11.532 4.409 -4.410 1.00 96.88 92 THR A CA 1
ATOM 776 C C . THR A 1 92 ? -10.908 3.414 -5.384 1.00 96.88 92 THR A C 1
ATOM 778 O O . THR A 1 92 ? -10.651 3.736 -6.541 1.00 96.88 92 THR A O 1
ATOM 781 N N . GLN A 1 93 ? -10.729 2.166 -4.954 1.00 96.50 93 GLN A N 1
ATOM 782 C CA . GLN A 1 93 ? -10.142 1.123 -5.785 1.00 96.50 93 GLN A CA 1
ATOM 783 C C . GLN A 1 93 ? -11.055 0.665 -6.924 1.00 96.50 93 GLN A C 1
ATOM 785 O O . GLN A 1 93 ? -10.544 0.205 -7.939 1.00 96.50 93 GLN A O 1
ATOM 790 N N . SER A 1 94 ? -12.381 0.781 -6.794 1.00 96.19 94 SER A N 1
ATOM 791 C CA . SER A 1 94 ? -13.309 0.415 -7.877 1.00 96.19 94 SER A CA 1
ATOM 792 C C . SER A 1 94 ? -13.141 1.277 -9.135 1.00 96.19 94 SER A C 1
ATOM 794 O O . SER A 1 94 ? -13.522 0.856 -10.228 1.00 96.19 94 SER A O 1
ATOM 796 N N . MET A 1 95 ? -12.549 2.467 -8.987 1.00 95.44 95 MET A N 1
ATOM 797 C CA . MET A 1 95 ? -12.201 3.363 -10.090 1.00 95.44 95 MET A CA 1
ATOM 798 C C . MET A 1 95 ? -10.864 2.999 -10.752 1.00 95.44 95 MET A C 1
ATOM 800 O O . MET A 1 95 ? -10.575 3.461 -11.857 1.00 95.44 95 MET A O 1
ATOM 804 N N . GLU A 1 96 ? -10.062 2.154 -10.103 1.00 95.44 96 GLU A N 1
ATOM 805 C CA . GLU A 1 96 ? -8.762 1.715 -10.591 1.00 95.44 96 GLU A CA 1
ATOM 806 C C . GLU A 1 96 ? -8.871 0.465 -11.465 1.00 95.44 96 GLU A C 1
ATOM 808 O O . GLU A 1 96 ? -9.751 -0.383 -11.314 1.00 95.44 96 GLU A O 1
ATOM 813 N N . LYS A 1 97 ? -7.918 0.313 -12.387 1.00 95.62 97 LYS A N 1
ATOM 814 C CA . LYS A 1 97 ? -7.775 -0.939 -13.138 1.00 95.62 97 LYS A CA 1
ATOM 815 C C . LYS A 1 97 ? -7.112 -1.997 -12.268 1.00 95.62 97 LYS A C 1
ATOM 817 O O . LYS A 1 97 ? -6.148 -1.708 -11.555 1.00 95.62 97 LYS A O 1
ATOM 822 N N . ASP A 1 98 ? -7.549 -3.240 -12.441 1.00 97.31 98 ASP A N 1
ATOM 823 C CA . ASP A 1 98 ? -6.847 -4.398 -11.899 1.00 97.31 98 ASP A CA 1
ATOM 824 C C . ASP A 1 98 ? -5.377 -4.410 -12.339 1.00 97.31 98 ASP A C 1
ATOM 826 O O . ASP A 1 98 ? -5.039 -4.171 -13.502 1.00 97.31 98 ASP A O 1
ATOM 830 N N . GLN A 1 99 ? -4.506 -4.745 -11.395 1.00 97.62 99 GLN A N 1
ATOM 831 C CA . GLN A 1 99 ? -3.070 -4.855 -11.583 1.00 97.62 99 GLN A CA 1
ATOM 832 C C . GLN A 1 99 ? -2.622 -6.309 -11.576 1.00 97.62 99 GLN A C 1
ATOM 834 O O . GLN A 1 99 ? -3.188 -7.154 -10.882 1.00 97.62 99 GLN A O 1
ATOM 839 N N . TRP A 1 100 ? -1.561 -6.612 -12.321 1.00 98.06 100 TRP A N 1
ATOM 840 C CA . TRP A 1 100 ? -0.959 -7.940 -12.283 1.00 98.06 100 TRP A CA 1
ATOM 841 C C . TRP A 1 100 ? -0.376 -8.242 -10.899 1.00 98.06 100 TRP A C 1
ATOM 843 O O . TRP A 1 100 ? 0.554 -7.570 -10.460 1.00 98.06 100 TRP A O 1
ATOM 853 N N . ASP A 1 101 ? -0.899 -9.285 -10.253 1.00 98.06 101 ASP A N 1
ATOM 854 C CA . ASP A 1 101 ? -0.393 -9.805 -8.987 1.00 98.06 101 ASP A CA 1
ATOM 855 C C . ASP A 1 101 ? 0.663 -10.896 -9.240 1.00 98.06 101 ASP A C 1
ATOM 857 O O . ASP A 1 101 ? 0.310 -11.989 -9.706 1.00 98.06 101 ASP A O 1
ATOM 861 N N . PRO A 1 102 ? 1.953 -10.655 -8.940 1.00 97.44 102 PRO A N 1
ATOM 862 C CA . PRO A 1 102 ? 3.024 -11.617 -9.211 1.00 97.44 102 PRO A CA 1
ATOM 863 C C . PRO A 1 102 ? 2.969 -12.865 -8.318 1.00 97.44 102 PRO A C 1
ATOM 865 O O . PRO A 1 102 ? 3.507 -13.911 -8.692 1.00 97.44 102 PRO A O 1
ATOM 868 N N . ILE A 1 103 ? 2.295 -12.796 -7.166 1.00 97.69 103 ILE A N 1
ATOM 869 C CA . ILE A 1 103 ? 2.144 -13.922 -6.237 1.00 97.69 103 ILE A CA 1
ATOM 870 C C . ILE A 1 103 ? 0.986 -14.816 -6.666 1.00 97.69 103 ILE A C 1
ATOM 872 O O . ILE A 1 103 ? 1.123 -16.040 -6.718 1.00 97.69 103 ILE A O 1
ATOM 876 N N . ARG A 1 104 ? -0.157 -14.213 -7.007 1.00 96.06 104 ARG A N 1
ATOM 877 C CA . ARG A 1 104 ? -1.372 -14.928 -7.435 1.00 96.06 104 ARG A CA 1
ATOM 878 C C . ARG A 1 104 ? -1.385 -15.247 -8.932 1.00 96.06 104 ARG A C 1
ATOM 880 O O . ARG A 1 104 ? -2.213 -16.051 -9.356 1.00 96.06 104 ARG A O 1
ATOM 887 N N . LYS A 1 105 ? -0.475 -14.648 -9.708 1.00 97.00 105 LYS A N 1
ATOM 888 C CA . LYS A 1 105 ? -0.298 -14.811 -11.162 1.00 97.00 105 LYS A CA 1
ATOM 889 C C . LYS A 1 105 ? -1.570 -14.523 -11.961 1.00 97.00 105 LYS A C 1
ATOM 891 O O . LYS A 1 105 ? -1.946 -15.291 -12.847 1.00 97.00 105 LYS A O 1
ATOM 896 N N . ARG A 1 106 ? -2.259 -13.438 -11.611 1.00 97.50 106 ARG A N 1
ATOM 897 C CA . ARG A 1 106 ? -3.469 -12.964 -12.297 1.00 97.50 106 ARG A CA 1
ATOM 898 C C . ARG A 1 106 ? -3.698 -11.474 -12.030 1.00 97.50 106 ARG A C 1
ATOM 900 O O . ARG A 1 106 ? -3.205 -10.984 -11.016 1.00 97.50 106 ARG A O 1
ATOM 907 N N . PRO A 1 107 ? -4.465 -10.768 -12.876 1.00 98.00 107 PRO A N 1
ATOM 908 C CA . PRO A 1 107 ? -4.953 -9.437 -12.542 1.00 98.00 107 PRO A CA 1
ATOM 909 C C . PRO A 1 107 ? -5.812 -9.459 -11.271 1.00 98.00 107 PRO A C 1
ATOM 911 O O . PRO A 1 107 ? -6.526 -10.435 -11.010 1.00 98.00 107 PRO A O 1
ATOM 914 N N . GLY A 1 108 ? -5.730 -8.396 -10.484 1.00 96.94 108 GLY A N 1
ATOM 915 C CA . GLY A 1 108 ? -6.589 -8.175 -9.333 1.00 96.94 108 GLY A CA 1
ATOM 916 C C . GLY A 1 108 ? -6.386 -6.796 -8.709 1.00 96.94 108 GLY A C 1
ATOM 917 O O . GLY A 1 108 ? -5.524 -6.032 -9.148 1.00 96.94 108 GLY A O 1
ATOM 918 N N . PRO A 1 109 ? -7.144 -6.486 -7.651 1.00 98.00 109 PRO A N 1
ATOM 919 C CA . PRO A 1 109 ? -7.068 -5.191 -6.996 1.00 98.00 109 PRO A CA 1
ATOM 920 C C . PRO A 1 109 ? -5.700 -4.950 -6.351 1.00 98.00 109 PRO A C 1
ATOM 922 O O . PRO A 1 109 ? -4.965 -5.892 -6.039 1.00 98.00 109 PRO A O 1
ATOM 925 N N . TRP A 1 110 ? -5.398 -3.686 -6.060 1.00 98.19 110 TRP A N 1
ATOM 926 C CA . TRP A 1 110 ? -4.237 -3.310 -5.248 1.00 98.19 110 TRP A CA 1
ATOM 927 C C . TRP A 1 110 ? -4.314 -3.838 -3.805 1.00 98.19 110 TRP A C 1
ATOM 929 O O . TRP A 1 110 ? -3.304 -4.180 -3.195 1.00 98.19 110 TRP A O 1
ATOM 939 N N . ILE A 1 111 ? -5.528 -3.915 -3.254 1.00 98.19 111 ILE A N 1
ATOM 940 C CA . ILE A 1 111 ? -5.803 -4.235 -1.851 1.00 98.19 111 ILE A CA 1
ATOM 941 C C . ILE A 1 111 ? -6.891 -5.304 -1.803 1.00 98.19 111 ILE A C 1
ATOM 943 O O . ILE A 1 111 ? -8.037 -5.093 -2.182 1.00 98.19 111 ILE A O 1
ATOM 947 N N . ASN A 1 112 ? -6.559 -6.479 -1.282 1.00 97.56 112 ASN A N 1
ATOM 948 C CA . ASN A 1 112 ? -7.537 -7.518 -1.011 1.00 97.56 112 ASN A CA 1
ATOM 949 C C . ASN A 1 112 ? -8.280 -7.206 0.295 1.00 97.56 112 ASN A C 1
ATOM 951 O O . ASN A 1 112 ? -7.852 -7.624 1.374 1.00 97.56 112 ASN A O 1
ATOM 955 N N . LEU A 1 113 ? -9.420 -6.520 0.189 1.00 96.94 113 LEU A N 1
ATOM 956 C CA . LEU A 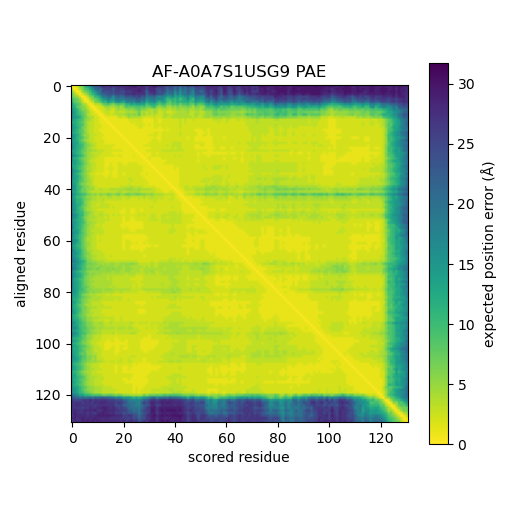1 113 ? -10.245 -6.095 1.329 1.00 96.94 113 LEU A CA 1
ATOM 957 C C . LEU A 1 113 ? -10.618 -7.241 2.277 1.00 96.94 113 LEU A C 1
ATOM 959 O O . LEU A 1 113 ? -10.598 -7.086 3.498 1.00 96.94 113 LEU A O 1
ATOM 963 N N . ARG A 1 114 ? -10.892 -8.436 1.742 1.00 96.31 114 ARG A N 1
ATOM 964 C CA . ARG A 1 114 ? -11.213 -9.605 2.573 1.00 96.31 114 ARG A CA 1
ATOM 965 C C . ARG A 1 114 ? -10.044 -9.993 3.475 1.00 96.31 114 ARG A C 1
ATOM 967 O O . ARG A 1 114 ? -10.246 -10.309 4.647 1.00 96.31 114 ARG A O 1
ATOM 974 N N . LEU A 1 115 ? -8.830 -10.018 2.926 1.00 96.81 115 LEU A N 1
ATOM 975 C CA . LEU A 1 115 ? -7.623 -10.336 3.685 1.00 96.81 115 LEU A CA 1
ATOM 976 C C . LEU A 1 115 ? -7.235 -9.194 4.621 1.00 96.81 115 LEU A C 1
ATOM 978 O O . LEU A 1 115 ? -6.875 -9.483 5.757 1.00 96.81 115 LEU A O 1
ATOM 982 N N . LEU A 1 116 ? -7.366 -7.940 4.181 1.00 97.44 116 LEU A N 1
ATOM 983 C CA . LEU A 1 116 ? -7.099 -6.765 5.008 1.00 97.44 116 LEU A CA 1
ATOM 984 C C . LEU A 1 116 ? -7.965 -6.816 6.271 1.00 97.44 116 LEU A C 1
ATOM 986 O O . LEU A 1 116 ? -7.459 -6.876 7.388 1.00 97.44 116 LEU A O 1
ATOM 990 N N . ASN A 1 117 ? -9.278 -6.946 6.096 1.00 96.00 117 ASN A N 1
ATOM 991 C CA . ASN A 1 117 ? -10.209 -7.042 7.211 1.00 96.00 117 ASN A CA 1
ATOM 992 C C . ASN A 1 117 ? -9.959 -8.269 8.102 1.00 96.00 117 ASN A C 1
ATOM 994 O O . ASN A 1 117 ? -10.110 -8.190 9.317 1.00 96.00 117 ASN A O 1
ATOM 998 N N . LYS A 1 118 ? -9.530 -9.401 7.530 1.00 95.00 118 LYS A N 1
ATOM 999 C CA . LYS A 1 118 ? -9.147 -10.576 8.325 1.00 95.00 118 LYS A CA 1
ATOM 1000 C C . LYS A 1 118 ? -7.931 -10.301 9.217 1.00 95.00 118 LYS A C 1
ATOM 1002 O O . LYS A 1 118 ? -7.920 -10.776 10.348 1.00 95.00 118 LYS A O 1
ATOM 1007 N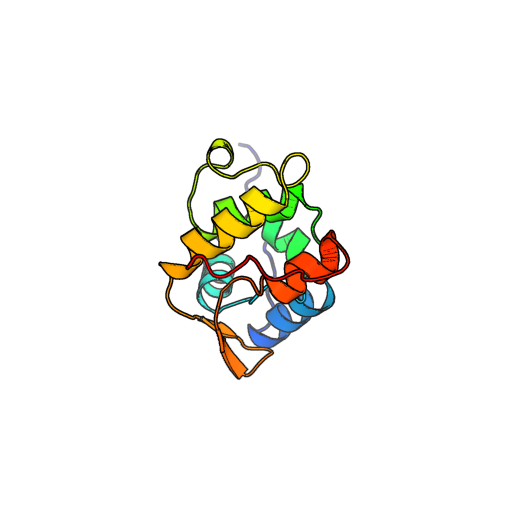 N . VAL A 1 119 ? -6.928 -9.573 8.720 1.00 94.56 119 VAL A N 1
ATOM 1008 C CA . VAL A 1 119 ? -5.704 -9.248 9.474 1.00 94.56 119 VAL A CA 1
ATOM 1009 C C . VAL A 1 119 ? -6.000 -8.285 10.625 1.00 94.56 119 VAL A C 1
ATOM 1011 O O . VAL A 1 119 ? -5.527 -8.523 11.731 1.00 94.56 119 VAL A O 1
ATOM 1014 N N . TYR A 1 120 ? -6.814 -7.251 10.394 1.00 94.38 120 TYR A N 1
ATOM 1015 C CA . TYR A 1 120 ? -7.002 -6.166 11.370 1.00 94.38 120 TYR A CA 1
ATOM 1016 C C . TYR A 1 120 ? -8.287 -6.247 12.206 1.00 94.38 120 TYR A C 1
ATOM 1018 O O . TYR A 1 120 ? -8.375 -5.567 13.225 1.00 94.38 120 TYR A O 1
ATOM 1026 N N . ASN A 1 121 ? -9.277 -7.055 11.808 1.00 87.75 121 ASN A N 1
ATOM 1027 C CA . ASN A 1 121 ? -10.583 -7.129 12.481 1.00 87.75 121 ASN A CA 1
ATOM 1028 C C . ASN A 1 121 ? -11.148 -8.565 12.614 1.00 87.75 121 ASN A C 1
ATOM 1030 O O . ASN A 1 121 ? -12.299 -8.763 12.995 1.00 87.75 121 ASN A O 1
ATOM 1034 N N . GLY A 1 122 ? -10.362 -9.599 12.289 1.00 67.31 122 GLY A N 1
ATOM 1035 C CA . GLY A 1 122 ? -10.646 -10.996 12.649 1.00 67.31 122 GLY A CA 1
ATOM 1036 C C . GLY A 1 122 ? -11.744 -11.738 11.862 1.00 67.31 122 GLY A C 1
ATOM 1037 O O . GLY A 1 122 ? -11.711 -12.968 11.844 1.00 67.31 122 GLY A O 1
ATOM 1038 N N . SER A 1 123 ? -12.678 -11.071 11.165 1.00 53.22 123 SER A N 1
ATOM 1039 C CA . SER A 1 123 ? -13.691 -11.735 10.311 1.00 53.22 123 SER A CA 1
ATOM 1040 C C . SER A 1 123 ? -14.386 -10.790 9.314 1.00 53.22 123 SER A C 1
ATOM 1042 O O . SER A 1 123 ? -14.790 -9.687 9.671 1.00 53.22 123 SER A O 1
ATOM 1044 N N . PHE A 1 124 ? -14.549 -11.230 8.055 1.00 46.28 124 PHE A N 1
ATOM 1045 C CA . PHE A 1 124 ? -15.289 -10.533 6.988 1.00 46.28 124 PHE A CA 1
ATOM 1046 C C . PHE A 1 124 ? -16.797 -10.749 7.156 1.00 46.28 124 PHE A C 1
ATOM 1048 O O . PHE A 1 124 ? -17.351 -11.724 6.653 1.00 46.28 124 PHE A O 1
ATOM 1055 N N . LEU A 1 125 ? -17.466 -9.832 7.855 1.00 47.38 125 LEU A N 1
ATOM 1056 C CA . LEU A 1 125 ? -18.889 -9.584 7.639 1.00 47.38 125 LEU A CA 1
ATOM 1057 C C . LEU A 1 125 ? -18.974 -8.728 6.378 1.00 47.38 125 LEU A C 1
ATOM 1059 O O . LEU A 1 125 ? -18.542 -7.579 6.395 1.00 47.38 125 LEU A O 1
ATOM 1063 N N . GLY A 1 126 ? -19.419 -9.334 5.275 1.00 46.31 126 GLY A N 1
ATOM 1064 C CA . GLY A 1 126 ? -19.513 -8.667 3.982 1.00 46.31 126 GLY A CA 1
ATOM 1065 C C . GLY A 1 126 ? -20.178 -7.302 4.118 1.00 46.31 126 GLY A C 1
ATOM 1066 O O . GLY A 1 126 ? -21.229 -7.188 4.752 1.00 46.31 126 GLY A O 1
ATOM 1067 N N . LEU A 1 127 ? -19.542 -6.277 3.547 1.00 53.81 127 LEU A N 1
ATOM 1068 C CA . LEU A 1 127 ? -20.184 -4.988 3.327 1.00 53.81 127 LEU A CA 1
ATOM 1069 C C . LEU A 1 127 ? -21.433 -5.286 2.497 1.00 53.81 127 LEU A C 1
ATOM 1071 O O . LEU A 1 127 ? -21.353 -5.818 1.391 1.00 53.81 127 LEU A O 1
ATOM 1075 N N . GLY A 1 128 ? -22.591 -5.120 3.134 1.00 40.28 128 GLY A N 1
ATOM 1076 C CA . GLY A 1 128 ? -23.867 -5.529 2.579 1.00 40.28 128 GLY A CA 1
ATOM 1077 C C . GLY A 1 128 ? -24.076 -4.878 1.222 1.00 40.28 128 GLY A C 1
ATOM 1078 O O . GLY A 1 128 ? -24.002 -3.656 1.104 1.00 40.28 128 GLY A O 1
ATOM 1079 N N . ALA A 1 129 ? -24.374 -5.710 0.224 1.00 41.16 129 ALA A N 1
ATOM 1080 C CA . ALA A 1 129 ? -25.044 -5.269 -0.984 1.00 41.16 129 ALA A CA 1
ATOM 1081 C C . ALA A 1 129 ? -26.245 -4.412 -0.561 1.00 41.16 129 ALA A C 1
ATOM 1083 O O . ALA A 1 129 ? -27.131 -4.886 0.158 1.00 41.16 129 ALA A O 1
ATOM 1084 N N . LYS A 1 130 ? -26.239 -3.132 -0.936 1.00 37.56 130 LYS A N 1
ATOM 1085 C CA . LYS A 1 130 ? -27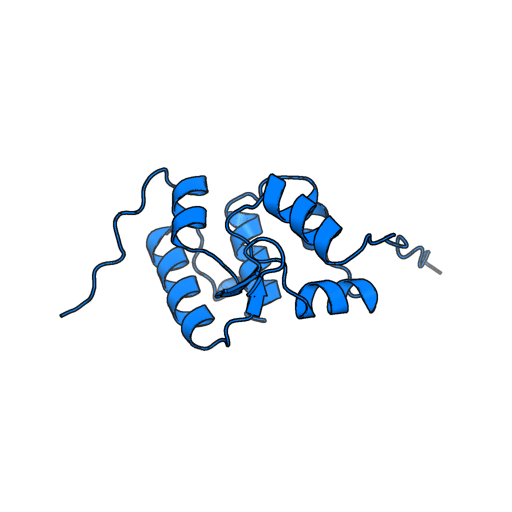.454 -2.322 -0.854 1.00 37.56 130 LYS A CA 1
ATOM 1086 C C . LYS A 1 130 ? -28.454 -2.831 -1.911 1.00 37.56 130 LYS A C 1
ATOM 1088 O O . LYS A 1 130 ? -28.002 -3.338 -2.939 1.00 37.56 130 LYS A O 1
ATOM 1093 N N . PRO A 1 131 ? -29.766 -2.765 -1.617 1.00 43.62 131 PRO A N 1
ATOM 1094 C CA . PRO A 1 131 ? -30.831 -3.262 -2.489 1.00 43.62 131 PRO A CA 1
ATOM 1095 C C . PRO A 1 131 ? -30.899 -2.540 -3.836 1.00 43.62 131 PRO A C 1
ATOM 1097 O O . PRO A 1 131 ? -30.469 -1.364 -3.900 1.00 43.62 131 PRO A O 1
#

Secondary structure (DSSP, 8-state):
-------------HHHHHHHHHHH-TTB---HHHHHHHHTT---HHHHHHHHSPPPHHHHHHHHHHHHT--GGGSPPTTT-HHHHHHHHHHHHHTSPPEEETTTTEEE-SB-HHHHHHHHHSS----PPP-

pLDDT: mean 89.26, std 15.74, range [37.56, 98.19]

Solvent-accessible surface area (backbone atoms only — not comparable to full-atom values): 7917 Å² total; per-residue (Å²): 139,79,81,85,72,69,79,81,78,84,77,68,56,73,62,58,48,33,49,39,23,36,73,37,33,68,26,52,40,62,26,66,71,63,52,51,40,48,77,72,66,56,81,56,73,64,64,61,42,38,48,72,34,61,70,51,63,67,54,49,48,52,49,50,20,68,74,71,73,44,63,64,87,80,48,58,52,51,88,84,35,50,66,60,26,54,49,49,50,52,58,60,50,69,77,52,79,65,37,57,23,70,88,79,72,42,72,34,61,60,60,40,61,64,49,43,37,36,74,77,63,72,57,72,76,72,82,72,79,76,134

Radius of gyration: 15.52 Å; Cα contacts (8 Å, |Δi|>4): 146; chains: 1; bounding box: 57×36×28 Å